Protein AF-A0A3S1GV80-F1 (afdb_monomer_lite)

Foldseek 3Di:
DQFDLDDDDCVQQHDKAWDAWDPDPPRWTKTWIDDVVFIKIKIFAPDDQQLVVLCQVLVVLLVVLVDDDWDWGAGPVRTQDDPRIIMTGDDDDDDDDPVCVVVVVVSVVSSCVSCVVCDVVSDDRPQAADPVRVVVPDQDGDVDGNVPPDPDDDPDPPPPPPVPDPPDD

pLDDT: mean 84.28, std 17.02, range [30.42, 98.31]

Structure (mmCIF, N/CA/C/O backbone):
data_AF-A0A3S1GV80-F1
#
_entry.id   AF-A0A3S1GV80-F1
#
loop_
_atom_site.group_PDB
_atom_site.id
_atom_site.type_symbol
_atom_site.label_atom_id
_atom_site.label_alt_id
_atom_site.label_comp_id
_atom_site.label_asym_id
_atom_site.label_entity_id
_atom_site.label_seq_id
_atom_site.pdbx_PDB_ins_code
_atom_site.Cartn_x
_atom_site.Cartn_y
_atom_site.Cartn_z
_atom_site.occupancy
_atom_site.B_iso_or_equiv
_atom_site.auth_seq_id
_atom_site.auth_comp_id
_atom_site.auth_asym_id
_atom_site.auth_atom_id
_atom_site.pdbx_PDB_model_num
ATOM 1 N N . MET A 1 1 ? 17.844 -3.965 4.490 1.00 39.12 1 MET A N 1
ATOM 2 C CA . MET A 1 1 ? 17.494 -4.340 5.878 1.00 39.12 1 MET A CA 1
ATOM 3 C C . MET A 1 1 ? 16.177 -5.098 5.872 1.00 39.12 1 MET A C 1
ATOM 5 O O . MET A 1 1 ? 15.305 -4.703 5.103 1.00 39.12 1 MET A O 1
ATOM 9 N N . PRO A 1 2 ? 16.016 -6.162 6.675 1.00 51.88 2 PRO A N 1
ATOM 10 C CA . PRO A 1 2 ? 14.695 -6.733 6.922 1.00 51.88 2 PRO A CA 1
ATOM 11 C C . PRO A 1 2 ? 13.801 -5.660 7.560 1.00 51.88 2 PRO A C 1
ATOM 13 O O . PRO A 1 2 ? 14.248 -4.917 8.433 1.00 51.88 2 PRO A O 1
ATOM 16 N N . LEU A 1 3 ? 12.566 -5.526 7.076 1.00 63.94 3 LEU A N 1
ATOM 17 C CA . LEU A 1 3 ? 11.604 -4.594 7.659 1.00 63.94 3 LEU A CA 1
ATOM 18 C C . LEU A 1 3 ? 11.189 -5.083 9.054 1.00 63.94 3 LEU A C 1
ATOM 20 O O . LEU A 1 3 ? 11.064 -6.290 9.264 1.00 63.94 3 LEU A O 1
ATOM 24 N N . ARG A 1 4 ? 10.997 -4.148 9.998 1.00 65.56 4 ARG A N 1
ATOM 25 C CA . ARG A 1 4 ? 10.673 -4.449 11.405 1.00 65.56 4 ARG A CA 1
ATOM 26 C C . ARG A 1 4 ? 9.468 -5.391 11.492 1.00 65.56 4 ARG A C 1
ATOM 28 O O . ARG A 1 4 ? 8.432 -5.106 10.893 1.00 65.56 4 ARG A O 1
ATOM 35 N N . ALA A 1 5 ? 9.624 -6.488 12.235 1.00 68.88 5 ALA A N 1
ATOM 36 C CA . ALA A 1 5 ? 8.539 -7.407 12.592 1.00 68.88 5 ALA A CA 1
ATOM 37 C C . ALA A 1 5 ? 7.791 -6.965 13.862 1.00 68.88 5 ALA A C 1
ATOM 39 O O . ALA A 1 5 ? 6.722 -7.496 14.167 1.00 68.88 5 ALA A O 1
ATOM 40 N N . ASP A 1 6 ? 8.354 -5.989 14.574 1.00 83.31 6 ASP A N 1
ATOM 41 C CA . ASP A 1 6 ? 7.834 -5.465 15.829 1.00 83.31 6 ASP A CA 1
ATOM 42 C C . ASP A 1 6 ? 6.450 -4.826 15.661 1.00 83.31 6 ASP A C 1
ATOM 44 O O . ASP A 1 6 ? 5.975 -4.553 14.552 1.00 83.31 6 ASP A O 1
ATOM 48 N N . ARG A 1 7 ? 5.802 -4.577 16.800 1.00 90.62 7 ARG A N 1
ATOM 49 C CA . ARG A 1 7 ? 4.508 -3.898 16.878 1.00 90.62 7 ARG A CA 1
ATOM 50 C C . ARG A 1 7 ? 4.561 -2.552 16.126 1.00 90.62 7 ARG A C 1
ATOM 52 O O . ARG A 1 7 ? 5.538 -1.819 16.286 1.00 90.62 7 ARG A O 1
ATOM 59 N N . PRO A 1 8 ? 3.537 -2.203 15.324 1.00 95.19 8 PRO A N 1
ATOM 60 C CA . PRO A 1 8 ? 3.572 -0.997 14.511 1.00 95.19 8 PRO A CA 1
ATOM 61 C C . PRO A 1 8 ? 3.469 0.271 15.362 1.00 95.19 8 PRO A C 1
ATOM 63 O O . PRO A 1 8 ? 2.665 0.345 16.292 1.00 95.19 8 PRO A O 1
ATOM 66 N N . GLU A 1 9 ? 4.256 1.282 15.000 1.00 94.31 9 GLU A N 1
ATOM 67 C CA . GLU A 1 9 ? 4.236 2.610 15.612 1.00 94.31 9 GLU A CA 1
ATOM 68 C C . GLU A 1 9 ? 3.432 3.559 14.714 1.00 94.31 9 GLU A C 1
ATOM 70 O O . GLU A 1 9 ? 3.915 4.008 13.678 1.00 94.31 9 GLU A O 1
ATOM 75 N N . LEU A 1 10 ? 2.176 3.819 15.088 1.00 96.06 10 LEU A N 1
ATOM 76 C CA . LEU A 1 10 ? 1.178 4.471 14.225 1.00 96.06 10 LEU A CA 1
ATOM 77 C C . LEU A 1 10 ? 0.784 5.878 14.689 1.00 96.06 10 LEU A C 1
ATOM 79 O O . LEU A 1 10 ? -0.224 6.411 14.230 1.00 96.06 10 LEU A O 1
ATOM 83 N N . SER A 1 11 ? 1.566 6.487 15.583 1.00 94.44 11 SER A N 1
ATOM 84 C CA . SER A 1 11 ? 1.242 7.764 16.236 1.00 94.44 11 SER A CA 1
ATOM 85 C C . SER A 1 11 ? 0.910 8.894 15.254 1.00 94.44 11 SER A C 1
ATOM 87 O O . SER A 1 11 ? 0.042 9.710 15.547 1.00 94.44 11 SER A O 1
ATOM 89 N N . GLY A 1 12 ? 1.520 8.915 14.064 1.00 94.81 12 GLY A N 1
ATOM 90 C CA . GLY A 1 12 ? 1.225 9.915 13.032 1.00 94.81 12 GLY A CA 1
ATOM 91 C C . GLY A 1 12 ? -0.131 9.759 12.331 1.00 94.81 12 GLY A C 1
ATOM 92 O O . GLY A 1 12 ? -0.601 10.723 11.730 1.00 94.81 12 GLY A O 1
ATOM 93 N N . PHE A 1 13 ? -0.767 8.584 12.401 1.00 96.44 13 PHE A N 1
ATOM 94 C CA . PHE A 1 13 ? -2.105 8.335 11.842 1.00 96.44 13 PHE A CA 1
ATOM 95 C C . PHE A 1 13 ? -3.229 8.536 12.867 1.00 96.44 13 PHE A C 1
ATOM 97 O O . PHE A 1 13 ? -4.386 8.680 12.481 1.00 96.44 13 PHE A O 1
ATOM 104 N N . GLY A 1 14 ? -2.904 8.535 14.161 1.00 93.94 14 GLY A N 1
ATOM 105 C CA . GLY A 1 14 ? -3.864 8.643 15.257 1.00 93.94 14 GLY A CA 1
ATOM 106 C C . GLY A 1 14 ? -3.823 7.444 16.211 1.00 93.94 14 GLY A C 1
ATOM 107 O O . GLY A 1 14 ? -2.905 6.620 16.149 1.00 93.94 14 GLY A O 1
ATOM 108 N N . PRO A 1 15 ? -4.798 7.340 17.130 1.00 95.25 15 PRO A N 1
ATOM 109 C CA . PRO A 1 15 ? -4.831 6.266 18.111 1.00 95.25 15 PRO A CA 1
ATOM 110 C C . PRO A 1 15 ? -5.295 4.959 17.463 1.00 95.25 15 PRO A C 1
ATOM 112 O O . PRO A 1 15 ? -6.475 4.781 17.159 1.00 95.25 15 PRO A O 1
ATOM 115 N N . PHE A 1 16 ? -4.356 4.032 17.290 1.00 97.56 16 PHE A N 1
ATOM 116 C CA . PHE A 1 16 ? -4.621 2.671 16.839 1.00 97.56 16 PHE A CA 1
ATOM 117 C C . PHE A 1 16 ? -4.110 1.670 17.866 1.00 97.56 16 PHE A C 1
ATOM 119 O O . PHE A 1 16 ? -2.994 1.799 18.368 1.00 97.56 16 PHE A O 1
ATOM 126 N N . THR A 1 17 ? -4.902 0.635 18.122 1.00 97.44 17 THR A N 1
ATOM 127 C CA . THR A 1 17 ? -4.518 -0.499 18.962 1.00 97.44 17 THR A CA 1
ATOM 128 C C . THR A 1 17 ? -4.061 -1.651 18.074 1.00 97.44 17 THR A C 1
ATOM 130 O O . THR A 1 17 ? -4.883 -2.236 17.365 1.00 97.44 17 THR A O 1
ATOM 133 N N . PRO A 1 18 ? -2.772 -2.032 18.091 1.00 96.81 18 PRO A N 1
ATOM 134 C CA . PRO A 1 18 ? -2.336 -3.235 17.394 1.00 96.81 18 PRO A CA 1
ATOM 135 C C . PRO A 1 18 ? -2.890 -4.477 18.074 1.00 96.81 18 PRO A C 1
ATOM 137 O O . PRO A 1 18 ? -2.716 -4.625 19.286 1.00 96.81 18 PRO A O 1
ATOM 140 N N . LEU A 1 19 ? -3.527 -5.344 17.285 1.00 97.12 19 LEU A N 1
ATOM 141 C CA . LEU A 1 19 ? -4.192 -6.554 17.760 1.00 97.12 19 LEU A CA 1
ATOM 142 C C . LEU A 1 19 ? -3.294 -7.779 17.587 1.00 97.12 19 LEU A C 1
ATOM 144 O O . LEU A 1 19 ? -2.953 -8.444 18.559 1.00 97.12 19 LEU A O 1
ATOM 148 N N . ARG A 1 20 ? -2.907 -8.087 16.343 1.00 95.88 20 ARG A N 1
ATOM 149 C CA . ARG A 1 20 ? -2.091 -9.267 16.015 1.00 95.88 20 ARG A CA 1
ATOM 150 C C . ARG A 1 20 ? -1.377 -9.126 14.670 1.00 95.88 20 ARG A C 1
ATOM 152 O O . ARG A 1 20 ? -1.905 -8.451 13.781 1.00 95.88 20 ARG A O 1
ATOM 159 N N . PRO A 1 21 ? -0.237 -9.805 14.468 1.00 94.75 21 PRO A N 1
ATOM 160 C CA . PRO A 1 21 ? 0.363 -9.926 13.147 1.00 94.75 21 PRO A CA 1
ATOM 161 C C . PRO A 1 21 ? -0.543 -10.724 12.192 1.00 94.75 21 PRO A C 1
ATOM 163 O O . PRO A 1 21 ? -1.286 -11.627 12.594 1.00 94.75 21 PRO A O 1
ATOM 166 N N . LEU A 1 22 ? -0.472 -10.385 10.908 1.00 91.56 22 LEU A N 1
ATOM 167 C CA . LEU A 1 22 ? -1.105 -11.092 9.800 1.00 91.56 22 LEU A CA 1
ATOM 168 C C . LEU A 1 22 ? -0.041 -11.801 8.960 1.00 91.56 22 LEU A C 1
ATOM 170 O O . LEU A 1 22 ? 1.057 -11.290 8.744 1.00 91.56 22 LEU A O 1
ATOM 174 N N . GLN A 1 23 ? -0.397 -12.982 8.463 1.00 85.19 23 GLN A N 1
ATOM 175 C CA . GLN A 1 23 ? 0.435 -13.746 7.537 1.00 85.19 23 GLN A CA 1
ATOM 176 C C . GLN A 1 23 ? 0.277 -13.224 6.099 1.00 85.19 23 GLN A C 1
ATOM 178 O O . GLN A 1 23 ? -0.669 -12.502 5.787 1.00 85.19 23 GLN A O 1
ATOM 183 N N . GLY A 1 24 ? 1.198 -13.601 5.207 1.00 76.00 24 GLY A N 1
ATOM 184 C CA . GLY A 1 24 ? 1.121 -13.278 3.772 1.00 76.00 24 GLY A CA 1
ATOM 185 C C . GLY A 1 24 ? 1.863 -12.007 3.341 1.00 76.00 24 GLY A C 1
ATOM 186 O O . GLY A 1 24 ? 1.920 -11.694 2.152 1.00 76.00 24 GLY A O 1
ATOM 187 N N . GLY A 1 25 ? 2.496 -11.290 4.270 1.00 76.75 25 GLY A N 1
ATOM 188 C CA . GLY A 1 25 ? 3.442 -10.232 3.934 1.00 76.75 25 GLY A CA 1
ATOM 189 C C . GLY A 1 25 ? 4.784 -10.809 3.480 1.00 76.75 25 GLY A C 1
ATOM 190 O O . GLY A 1 25 ? 5.559 -11.272 4.303 1.00 76.75 25 GLY A O 1
ATOM 191 N N . HIS A 1 26 ? 5.085 -10.795 2.174 1.00 78.62 26 HIS A N 1
ATOM 192 C CA . HIS A 1 26 ? 6.352 -11.361 1.681 1.00 78.62 26 HIS A CA 1
ATOM 193 C C . HIS A 1 26 ? 7.571 -10.571 2.177 1.00 78.62 26 HIS A C 1
ATOM 195 O O . HIS A 1 26 ? 8.493 -11.131 2.757 1.00 78.62 26 HIS A O 1
ATOM 201 N N . ARG A 1 27 ? 7.637 -9.273 1.857 1.00 83.31 27 ARG A N 1
ATOM 202 C CA . ARG A 1 27 ? 8.756 -8.396 2.256 1.00 83.31 27 ARG A CA 1
ATOM 203 C C . ARG A 1 27 ? 8.413 -7.516 3.455 1.00 83.31 27 ARG A C 1
ATOM 205 O O . ARG A 1 27 ? 9.303 -6.873 3.991 1.00 83.31 27 ARG A O 1
ATOM 212 N N . ASN A 1 28 ? 7.144 -7.496 3.850 1.00 90.12 28 ASN A N 1
ATOM 213 C CA . ASN A 1 28 ? 6.594 -6.555 4.812 1.00 90.12 28 ASN A CA 1
ATOM 214 C C . ASN A 1 28 ? 6.023 -7.329 5.997 1.00 90.12 28 ASN A C 1
ATOM 216 O O . ASN A 1 28 ? 5.324 -8.319 5.796 1.00 90.12 28 ASN A O 1
ATOM 220 N N . ALA A 1 29 ? 6.243 -6.827 7.204 1.00 93.38 29 ALA A N 1
ATOM 221 C CA . ALA A 1 29 ? 5.423 -7.190 8.345 1.00 93.38 29 ALA A CA 1
ATOM 222 C C . ALA A 1 29 ? 4.038 -6.562 8.173 1.00 93.38 29 ALA A C 1
ATOM 224 O O . ALA A 1 29 ? 3.908 -5.424 7.712 1.00 93.38 29 ALA A O 1
ATOM 225 N N . VAL A 1 30 ? 3.004 -7.317 8.521 1.00 94.88 30 VAL A N 1
ATOM 226 C CA . VAL A 1 30 ? 1.613 -6.893 8.383 1.00 94.88 30 VAL A CA 1
ATOM 227 C C . VAL A 1 30 ? 0.925 -7.118 9.714 1.00 94.88 30 VAL A C 1
ATOM 229 O O . VAL A 1 30 ? 1.088 -8.173 10.319 1.00 94.88 30 VAL A O 1
ATOM 232 N N . TRP A 1 31 ? 0.164 -6.135 10.172 1.00 96.75 31 TRP A N 1
ATOM 233 C CA . TRP A 1 31 ? -0.540 -6.174 11.444 1.00 96.75 31 TRP A CA 1
ATOM 234 C C . TRP A 1 31 ? -1.997 -5.792 11.254 1.00 96.75 31 TRP A C 1
ATOM 236 O O . TRP A 1 31 ? -2.305 -4.825 10.560 1.00 96.75 31 TRP A O 1
ATOM 246 N N . LEU A 1 32 ? -2.879 -6.537 11.912 1.00 97.12 32 LEU A N 1
ATOM 247 C CA . LEU A 1 32 ? -4.250 -6.116 12.141 1.00 97.12 32 LEU A CA 1
ATOM 248 C C . LEU A 1 32 ? -4.253 -5.158 13.331 1.00 97.12 32 LEU A C 1
ATOM 250 O O . LEU A 1 32 ? -3.732 -5.480 14.404 1.00 97.12 32 LEU A O 1
ATOM 254 N N . VAL A 1 33 ? -4.832 -3.985 13.129 1.00 98.12 33 VAL A N 1
ATOM 255 C CA . VAL A 1 33 ? -4.938 -2.912 14.119 1.00 98.12 33 VAL A CA 1
ATOM 256 C C . VAL A 1 33 ? -6.391 -2.427 14.162 1.00 98.12 33 VAL A C 1
ATOM 258 O O . VAL A 1 33 ? -7.140 -2.634 13.207 1.00 98.12 33 VAL A O 1
ATOM 261 N N . ALA A 1 34 ? -6.800 -1.803 15.260 1.00 98.12 34 ALA A N 1
ATOM 262 C CA . ALA A 1 34 ? -8.148 -1.270 15.428 1.00 98.12 34 ALA A CA 1
ATOM 263 C C . ALA A 1 34 ? -8.140 0.209 15.811 1.00 98.12 34 ALA A C 1
ATOM 265 O O . ALA A 1 34 ? -7.241 0.664 16.519 1.00 98.12 34 ALA A O 1
ATOM 266 N N . GLN A 1 35 ? -9.181 0.919 15.390 1.00 97.12 35 GLN A N 1
ATOM 267 C CA . GLN A 1 35 ? -9.564 2.229 15.907 1.00 97.12 35 GLN A CA 1
ATOM 268 C C . GLN A 1 35 ? -11.031 2.140 16.333 1.00 97.12 35 GLN A C 1
ATOM 270 O O . GLN A 1 35 ? -11.931 2.121 15.491 1.00 97.12 35 GLN A O 1
ATOM 275 N N . GLY A 1 36 ? -11.263 2.003 17.641 1.00 95.31 36 GLY A N 1
ATOM 276 C CA . GLY A 1 36 ? -12.559 1.547 18.151 1.00 95.31 36 GLY A CA 1
ATOM 277 C C . GLY A 1 36 ? -12.904 0.167 17.580 1.00 95.31 36 GLY A C 1
ATOM 278 O O . GLY A 1 36 ? -12.063 -0.728 17.587 1.00 95.31 36 GLY A O 1
ATOM 279 N N . GLU A 1 37 ? -14.104 0.032 17.019 1.00 95.50 37 GLU A N 1
ATOM 280 C CA . GLU A 1 37 ? -14.597 -1.208 16.395 1.00 95.50 37 GLU A CA 1
ATOM 281 C C . GLU A 1 37 ? -14.144 -1.392 14.933 1.00 95.50 37 GLU A C 1
ATOM 283 O O . GLU A 1 37 ? -14.399 -2.426 14.313 1.00 95.50 37 GLU A O 1
ATOM 288 N N . VAL A 1 38 ? -13.481 -0.392 14.339 1.00 96.94 38 VAL A N 1
ATOM 289 C CA . VAL A 1 38 ? -13.083 -0.436 12.925 1.00 96.94 38 VAL A CA 1
ATOM 290 C C . VAL A 1 38 ? -11.710 -1.080 12.783 1.00 96.94 38 VAL A C 1
ATOM 292 O O . VAL A 1 38 ? -10.737 -0.651 13.408 1.00 96.94 38 VAL A O 1
ATOM 295 N N . LEU A 1 39 ? -11.618 -2.084 11.908 1.00 98.12 39 LEU A N 1
ATOM 296 C CA . LEU A 1 39 ? -10.378 -2.798 11.615 1.00 98.12 39 LEU A CA 1
ATOM 297 C C . LEU A 1 39 ? -9.589 -2.159 10.470 1.00 98.12 39 LEU A C 1
ATOM 299 O O . LEU A 1 39 ? -10.125 -1.773 9.430 1.00 98.12 39 LEU A O 1
ATOM 303 N N . TRP A 1 40 ? -8.276 -2.130 10.655 1.00 98.31 40 TRP A N 1
ATOM 304 C CA . TRP A 1 40 ? -7.296 -1.573 9.733 1.00 98.31 40 TRP A CA 1
ATOM 305 C C . TRP A 1 40 ? -6.083 -2.497 9.623 1.00 98.31 40 TRP A C 1
ATOM 307 O O . TRP A 1 40 ? -5.862 -3.388 10.446 1.00 98.31 40 TRP A O 1
ATOM 317 N N . VAL A 1 41 ? -5.277 -2.280 8.590 1.00 97.31 41 VAL A N 1
ATOM 318 C CA . VAL A 1 41 ? -4.056 -3.033 8.323 1.00 97.31 41 VAL A CA 1
ATOM 319 C C . VAL A 1 41 ? -2.872 -2.082 8.294 1.00 97.31 41 VAL A C 1
ATOM 321 O O . VAL A 1 41 ? -2.803 -1.184 7.456 1.00 97.31 41 VAL A O 1
ATOM 324 N N . ALA A 1 42 ? -1.915 -2.316 9.187 1.00 97.06 42 ALA A N 1
ATOM 325 C CA . ALA A 1 42 ? -0.620 -1.655 9.170 1.00 97.06 42 ALA A CA 1
ATOM 326 C C . ALA A 1 42 ? 0.397 -2.534 8.435 1.00 97.06 42 ALA A C 1
ATOM 328 O O . ALA A 1 42 ? 0.554 -3.713 8.758 1.00 97.06 42 ALA A O 1
ATOM 329 N N . LYS A 1 43 ? 1.100 -1.978 7.445 1.00 95.44 43 LYS A N 1
ATOM 330 C CA . LYS A 1 43 ? 2.129 -2.689 6.665 1.00 95.44 43 LYS A CA 1
ATOM 331 C C . LYS A 1 43 ? 3.444 -1.950 6.746 1.00 95.44 43 LYS A C 1
ATOM 333 O O . LYS A 1 43 ? 3.495 -0.770 6.386 1.00 95.44 43 LYS A O 1
ATOM 338 N N . SER A 1 44 ? 4.499 -2.645 7.159 1.00 95.06 44 SER A N 1
ATOM 339 C CA . SER A 1 44 ? 5.830 -2.058 7.129 1.00 95.06 44 SER A CA 1
ATOM 340 C C . SER A 1 44 ? 6.272 -1.852 5.683 1.00 95.06 44 SER A C 1
ATOM 342 O O . SER A 1 44 ? 5.849 -2.561 4.764 1.00 95.06 44 SER A O 1
ATOM 344 N N . SER A 1 45 ? 7.069 -0.819 5.453 1.00 92.56 45 SER A N 1
ATOM 345 C CA . SER A 1 4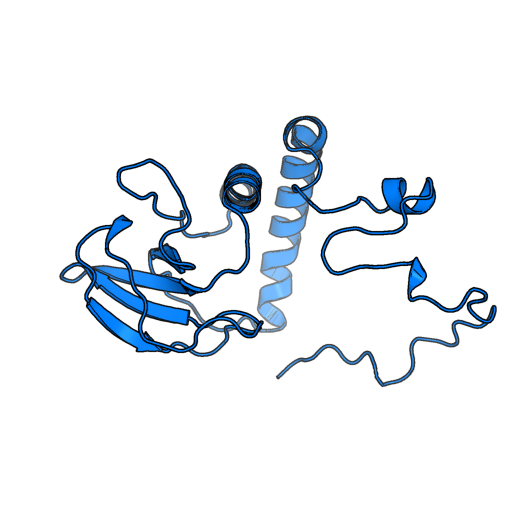5 ? 7.437 -0.384 4.115 1.00 92.56 45 SER A CA 1
ATOM 346 C C . SER A 1 45 ? 8.817 0.256 4.121 1.00 92.56 45 SER A C 1
ATOM 348 O O . SER A 1 45 ? 9.108 1.130 4.929 1.00 92.56 45 SER A O 1
ATOM 350 N N . ALA A 1 46 ? 9.647 -0.150 3.161 1.00 90.75 46 ALA A N 1
ATOM 351 C CA . ALA A 1 46 ? 10.911 0.513 2.836 1.00 90.75 46 ALA A CA 1
ATOM 352 C C . ALA A 1 46 ? 10.739 1.561 1.719 1.00 90.75 46 ALA A C 1
ATOM 354 O O . ALA A 1 46 ? 11.717 2.101 1.210 1.00 90.75 46 ALA A O 1
ATOM 355 N N . ARG A 1 47 ? 9.504 1.791 1.251 1.00 90.44 47 ARG A N 1
ATOM 356 C CA . ARG A 1 47 ? 9.235 2.761 0.186 1.00 90.44 47 ARG A CA 1
ATOM 357 C C . ARG A 1 47 ? 9.379 4.175 0.730 1.00 90.44 47 ARG A C 1
ATOM 359 O O . ARG A 1 47 ? 8.963 4.447 1.848 1.00 90.44 47 ARG A O 1
ATOM 366 N N . THR A 1 48 ? 9.894 5.068 -0.105 1.00 92.38 48 THR A N 1
ATOM 367 C CA . THR A 1 48 ? 9.870 6.507 0.155 1.00 92.38 48 THR A CA 1
ATOM 368 C C . THR A 1 48 ? 8.453 7.059 0.017 1.00 92.38 48 THR A C 1
ATOM 370 O O . THR A 1 48 ? 7.627 6.483 -0.697 1.00 92.38 48 THR A O 1
ATOM 373 N N . GLU A 1 49 ? 8.193 8.209 0.637 1.00 94.69 49 GLU A N 1
ATOM 374 C CA . GLU A 1 49 ? 6.920 8.923 0.492 1.00 94.69 49 GLU A CA 1
ATOM 375 C C . GLU A 1 49 ? 6.603 9.204 -0.984 1.00 94.69 49 GLU A C 1
ATOM 377 O O . GLU A 1 49 ? 5.538 8.836 -1.464 1.00 94.69 49 GLU A O 1
ATOM 382 N N . ALA A 1 50 ? 7.575 9.701 -1.759 1.00 92.75 50 ALA A N 1
ATOM 383 C CA . ALA A 1 50 ? 7.398 9.957 -3.191 1.00 92.75 50 ALA A CA 1
ATOM 384 C C . ALA A 1 50 ? 6.963 8.705 -3.979 1.00 92.75 50 ALA A C 1
ATOM 386 O O . ALA A 1 50 ? 6.147 8.788 -4.897 1.00 92.75 50 ALA A O 1
ATOM 387 N N . ALA A 1 51 ? 7.472 7.524 -3.612 1.00 92.25 51 ALA A N 1
ATOM 388 C CA . ALA A 1 51 ? 7.059 6.267 -4.226 1.00 92.25 51 ALA A CA 1
ATOM 389 C C . ALA A 1 51 ? 5.634 5.843 -3.828 1.00 92.25 51 ALA A C 1
ATOM 391 O O . ALA A 1 51 ? 4.966 5.178 -4.621 1.00 92.25 51 ALA A O 1
ATOM 392 N N . LEU A 1 52 ? 5.177 6.187 -2.621 1.00 94.12 52 LEU A N 1
ATOM 393 C CA . LEU A 1 52 ? 3.804 5.941 -2.173 1.00 94.12 52 LEU A CA 1
ATOM 394 C C . LEU A 1 52 ? 2.825 6.921 -2.822 1.00 94.12 52 LEU A C 1
ATOM 396 O O . LEU A 1 52 ? 1.786 6.486 -3.309 1.00 94.12 52 LEU A O 1
ATOM 400 N N . THR A 1 53 ? 3.179 8.202 -2.926 1.00 93.06 53 THR A N 1
ATOM 401 C CA . THR A 1 53 ? 2.395 9.206 -3.657 1.00 93.06 53 THR A CA 1
ATOM 402 C C . THR A 1 53 ? 2.237 8.818 -5.125 1.00 93.06 53 THR A C 1
ATOM 404 O O . THR A 1 53 ? 1.122 8.815 -5.646 1.00 93.06 53 THR A O 1
ATOM 407 N N . TRP A 1 54 ? 3.323 8.382 -5.775 1.00 91.56 54 TRP A N 1
ATOM 408 C CA . TRP A 1 54 ? 3.290 7.862 -7.148 1.00 91.56 54 TRP A CA 1
ATOM 409 C C . TRP A 1 54 ? 2.343 6.660 -7.318 1.00 91.56 54 TRP A C 1
ATOM 411 O O . TRP A 1 54 ? 1.772 6.464 -8.388 1.00 91.56 54 TRP A O 1
ATOM 421 N N . LEU A 1 55 ? 2.140 5.850 -6.274 1.00 91.38 55 LEU A N 1
ATOM 422 C CA . LEU A 1 55 ? 1.266 4.675 -6.329 1.00 91.38 55 LEU A CA 1
ATOM 423 C C . LEU A 1 55 ? -0.231 5.040 -6.332 1.00 91.38 55 LEU A C 1
ATOM 425 O O . LEU A 1 55 ? -1.049 4.255 -6.817 1.00 91.38 55 LEU A O 1
ATOM 429 N N . GLN A 1 56 ? -0.612 6.215 -5.817 1.00 90.62 56 GLN A N 1
ATOM 430 C CA . GLN A 1 56 ? -2.022 6.579 -5.631 1.00 90.62 56 GLN A CA 1
ATOM 431 C C . GLN A 1 56 ? -2.832 6.624 -6.939 1.00 90.62 56 GLN A C 1
ATOM 433 O O . GLN A 1 56 ? -3.915 6.027 -6.978 1.00 90.62 56 GLN A O 1
ATOM 438 N N . PRO A 1 57 ? -2.344 7.234 -8.040 1.00 88.25 57 PRO A N 1
ATOM 439 C CA . PRO A 1 57 ? -3.038 7.177 -9.325 1.00 88.25 57 PRO A CA 1
ATOM 440 C C . PRO A 1 57 ? -3.242 5.744 -9.827 1.00 88.25 57 PRO A C 1
ATOM 442 O O . PRO A 1 57 ? -4.316 5.424 -10.330 1.00 88.25 57 PRO A O 1
ATOM 445 N N . LEU A 1 58 ? -2.271 4.845 -9.625 1.00 88.56 58 LEU A N 1
ATOM 446 C CA . LEU A 1 58 ? -2.408 3.443 -10.030 1.00 88.56 58 LEU A CA 1
ATOM 447 C C . LEU A 1 58 ? -3.541 2.742 -9.266 1.00 88.56 58 LEU A C 1
ATOM 449 O O . LEU A 1 58 ? -4.365 2.061 -9.877 1.00 88.56 58 LEU A O 1
ATOM 453 N N . HIS A 1 59 ? -3.635 2.953 -7.949 1.00 91.62 59 HIS A N 1
ATOM 454 C CA . HIS A 1 59 ? -4.756 2.444 -7.152 1.00 91.62 59 HIS A CA 1
ATOM 455 C C . HIS A 1 59 ? -6.097 3.021 -7.619 1.00 91.62 59 HIS A C 1
ATOM 457 O O . HIS A 1 59 ? -7.087 2.293 -7.693 1.00 91.62 59 HIS A O 1
ATOM 463 N N . ARG A 1 60 ? -6.137 4.305 -7.990 1.00 89.31 60 ARG A N 1
ATOM 464 C CA . ARG A 1 60 ? -7.332 4.934 -8.565 1.00 89.31 60 ARG A CA 1
ATOM 465 C C . ARG A 1 60 ? -7.747 4.265 -9.881 1.00 89.31 60 ARG A C 1
ATOM 467 O O . ARG A 1 60 ? -8.924 3.949 -10.033 1.00 89.31 60 ARG A O 1
ATOM 474 N N . HIS A 1 61 ? -6.816 3.984 -10.795 1.00 89.31 61 HIS A N 1
ATOM 475 C CA . HIS A 1 61 ? -7.129 3.278 -12.049 1.00 89.31 61 HIS A CA 1
ATOM 476 C C . HIS A 1 61 ? -7.620 1.852 -11.818 1.00 89.31 61 HIS A C 1
ATOM 478 O O . HIS A 1 61 ? -8.539 1.401 -12.498 1.00 89.31 61 HIS A O 1
ATOM 484 N N . ALA A 1 62 ? -7.051 1.152 -10.840 1.00 91.50 62 ALA A N 1
ATOM 485 C CA . ALA A 1 62 ? -7.527 -0.167 -10.458 1.00 91.50 62 ALA A CA 1
ATOM 486 C C . ALA A 1 62 ? -8.966 -0.113 -9.915 1.00 91.50 62 ALA A C 1
ATOM 488 O O . ALA A 1 62 ? -9.815 -0.886 -10.359 1.00 91.50 62 ALA A O 1
ATOM 489 N N . ARG A 1 63 ? -9.291 0.846 -9.037 1.00 92.06 63 ARG A N 1
ATOM 490 C CA . ARG A 1 63 ? -10.678 1.043 -8.575 1.00 92.06 63 ARG A CA 1
ATOM 491 C C . ARG A 1 63 ? -11.628 1.370 -9.727 1.00 92.06 63 ARG A C 1
ATOM 493 O O . ARG A 1 63 ? -12.697 0.779 -9.814 1.00 92.06 63 ARG A O 1
ATOM 500 N N . ALA A 1 64 ? -11.211 2.225 -10.661 1.00 90.00 64 ALA A N 1
ATOM 501 C CA . ALA A 1 64 ? -11.987 2.542 -11.864 1.00 90.00 64 ALA A CA 1
ATOM 502 C C . ALA A 1 64 ? -12.184 1.336 -12.808 1.00 90.00 64 ALA A C 1
ATOM 504 O O . ALA A 1 64 ? -13.126 1.314 -13.596 1.00 90.00 64 ALA A O 1
ATOM 505 N N . ALA A 1 65 ? -11.318 0.322 -12.730 1.00 91.56 65 ALA A N 1
ATOM 506 C CA . ALA A 1 65 ? -11.473 -0.961 -13.418 1.00 91.56 65 ALA A CA 1
ATOM 507 C C . ALA A 1 65 ? -12.296 -1.993 -12.611 1.00 91.56 65 ALA A C 1
ATOM 509 O O . ALA A 1 65 ? -12.392 -3.156 -13.004 1.00 91.56 65 ALA A O 1
ATOM 510 N N . GLY A 1 66 ? -12.880 -1.586 -11.479 1.00 92.25 66 GLY A N 1
ATOM 511 C CA . GLY A 1 66 ? -13.748 -2.418 -10.647 1.00 92.25 66 GLY A CA 1
ATOM 512 C C . GLY A 1 66 ? -13.024 -3.254 -9.590 1.00 92.25 66 GLY A C 1
ATOM 513 O O . GLY A 1 66 ? -13.626 -4.181 -9.049 1.00 92.25 66 GLY A O 1
ATOM 514 N N . PHE A 1 67 ? -11.751 -2.971 -9.288 1.00 93.12 67 PHE A N 1
ATOM 515 C CA . PHE A 1 67 ? -11.070 -3.601 -8.155 1.00 93.12 67 PHE A CA 1
ATOM 516 C C . PHE A 1 67 ? -11.459 -2.945 -6.829 1.00 93.12 67 PHE A C 1
ATOM 518 O O . PHE A 1 67 ? -11.463 -1.722 -6.697 1.00 93.12 67 PHE A O 1
ATOM 525 N N . ILE A 1 68 ? -11.684 -3.771 -5.808 1.00 92.62 68 ILE A N 1
ATOM 526 C CA . ILE A 1 68 ? -11.772 -3.312 -4.422 1.00 92.62 68 ILE A CA 1
ATOM 527 C C . ILE A 1 68 ? -10.342 -3.206 -3.894 1.00 92.62 68 ILE A C 1
ATOM 529 O O . ILE A 1 68 ? -9.688 -4.215 -3.640 1.00 92.62 68 ILE A O 1
ATOM 533 N N . LEU A 1 69 ? -9.845 -1.977 -3.763 1.00 91.94 69 LEU A N 1
ATOM 534 C CA . LEU A 1 69 ? -8.548 -1.684 -3.157 1.00 91.94 69 LEU A CA 1
ATOM 535 C C . LEU A 1 69 ? -8.726 -0.696 -2.008 1.00 91.94 69 LEU A C 1
ATOM 537 O O . LEU A 1 69 ? -9.343 0.355 -2.226 1.00 91.94 69 LEU A O 1
ATOM 541 N N . PRO A 1 70 ? -8.140 -0.956 -0.830 1.00 92.75 70 PRO A N 1
ATOM 542 C CA . PRO A 1 70 ? -8.196 -0.005 0.267 1.00 92.75 70 PRO A CA 1
ATOM 543 C C . PRO A 1 70 ? -7.441 1.278 -0.101 1.00 92.75 70 PRO A C 1
ATOM 545 O O . PRO A 1 70 ? -6.524 1.277 -0.931 1.00 92.75 70 PRO A O 1
ATOM 548 N N . GLN A 1 71 ? -7.872 2.407 0.456 1.00 93.00 71 GLN A N 1
ATOM 549 C CA . GLN A 1 71 ? -7.182 3.687 0.311 1.00 93.00 71 GLN A CA 1
ATOM 550 C C . GLN A 1 71 ? -6.214 3.863 1.471 1.00 93.00 71 GLN A C 1
ATOM 552 O O . GLN A 1 71 ? -6.614 3.734 2.624 1.00 93.00 71 GLN A O 1
ATOM 557 N N . MET A 1 72 ? -4.940 4.123 1.160 1.00 95.44 72 MET A N 1
ATOM 558 C CA . MET A 1 72 ? -3.945 4.366 2.202 1.00 95.44 72 MET A CA 1
ATOM 559 C C . MET A 1 72 ? -4.322 5.640 2.956 1.00 95.44 72 MET A C 1
ATOM 561 O O . MET A 1 72 ? -4.603 6.666 2.330 1.00 95.44 72 MET A O 1
ATOM 565 N N . ALA A 1 73 ? -4.321 5.557 4.281 1.00 96.75 73 ALA A N 1
ATOM 566 C CA . ALA A 1 73 ? -4.495 6.700 5.153 1.00 96.75 73 ALA A CA 1
ATOM 567 C C . ALA A 1 73 ? -3.355 7.704 4.953 1.00 96.75 73 ALA A C 1
ATOM 569 O O . ALA A 1 73 ? -2.279 7.381 4.432 1.00 96.75 73 ALA A O 1
ATOM 570 N N . GLN A 1 74 ? -3.613 8.929 5.384 1.00 97.62 74 GLN A N 1
ATOM 571 C CA . GLN A 1 74 ? -2.607 9.968 5.505 1.00 97.62 74 GLN A CA 1
ATOM 572 C C . GLN A 1 74 ? -2.452 10.333 6.976 1.00 97.62 74 GLN A C 1
ATOM 574 O O . GLN A 1 74 ? -3.412 10.271 7.744 1.00 97.62 74 GLN A O 1
ATOM 579 N N . THR A 1 75 ? -1.239 10.699 7.365 1.00 96.94 75 THR A N 1
ATOM 580 C CA . THR A 1 75 ? -0.975 11.352 8.643 1.00 96.94 75 THR A CA 1
ATOM 581 C C . THR A 1 75 ? -1.626 12.736 8.673 1.00 96.94 75 THR A C 1
ATOM 583 O O . THR A 1 75 ? -2.040 13.268 7.640 1.00 96.94 75 THR A O 1
ATOM 586 N N . ALA A 1 76 ? -1.634 13.382 9.840 1.00 93.94 76 ALA A N 1
ATOM 587 C CA . ALA A 1 76 ? -2.066 14.780 9.960 1.00 93.94 76 ALA A CA 1
ATOM 588 C C . ALA A 1 76 ? -1.270 15.748 9.055 1.00 93.94 76 ALA A C 1
ATOM 590 O O . ALA A 1 76 ? -1.779 16.793 8.663 1.00 93.94 76 ALA A O 1
ATOM 591 N N . THR A 1 77 ? -0.035 15.389 8.691 1.00 94.06 77 THR A N 1
ATOM 592 C CA . THR A 1 77 ? 0.828 16.151 7.774 1.00 94.06 77 THR A CA 1
ATOM 593 C C . THR A 1 77 ? 0.654 15.759 6.301 1.00 94.06 77 THR A C 1
ATOM 595 O O . THR A 1 77 ? 1.388 16.249 5.447 1.00 94.06 77 THR A O 1
ATOM 598 N N . GLY A 1 78 ? -0.298 14.876 5.980 1.00 96.19 78 GLY A N 1
ATOM 599 C CA . GLY A 1 78 ? -0.600 14.450 4.611 1.00 96.19 78 GLY A CA 1
ATOM 600 C C . GLY A 1 78 ? 0.288 13.327 4.063 1.00 96.19 78 GLY A C 1
ATOM 601 O O . GLY A 1 78 ? 0.167 12.988 2.886 1.00 96.19 78 GLY A O 1
ATOM 602 N N . GLN A 1 79 ? 1.162 12.734 4.881 1.00 96.94 79 GLN A N 1
ATOM 603 C CA . GLN A 1 79 ? 2.088 11.678 4.453 1.00 96.94 79 GLN A CA 1
ATOM 604 C C . GLN A 1 79 ? 1.438 10.293 4.521 1.00 96.94 79 GLN A C 1
ATOM 606 O O . GLN A 1 79 ? 0.637 10.016 5.408 1.00 96.94 79 GLN A O 1
ATOM 611 N N . HIS A 1 80 ? 1.803 9.392 3.615 1.00 97.19 80 HIS A N 1
ATOM 612 C CA . HIS A 1 80 ? 1.346 8.000 3.617 1.00 97.19 80 HIS A CA 1
ATOM 613 C C . HIS A 1 80 ? 2.233 7.063 4.442 1.00 97.19 80 HIS A C 1
ATOM 615 O O . HIS A 1 80 ? 1.818 5.941 4.745 1.00 97.19 80 HIS A O 1
ATOM 621 N N . LEU A 1 81 ? 3.450 7.492 4.781 1.00 96.31 81 LEU A N 1
ATOM 622 C CA . LEU A 1 81 ? 4.387 6.752 5.617 1.00 96.31 81 LEU A CA 1
ATOM 623 C C . LEU A 1 81 ? 4.560 7.424 6.983 1.00 96.31 81 LEU A C 1
ATOM 625 O O . LEU A 1 81 ? 4.894 8.601 7.067 1.00 96.31 81 LEU A O 1
ATOM 629 N N . CYS A 1 82 ? 4.439 6.647 8.056 1.00 95.25 82 CYS A N 1
ATOM 630 C CA . CYS A 1 82 ? 4.791 7.073 9.408 1.00 95.25 82 CYS A CA 1
ATOM 631 C C . CYS A 1 82 ? 5.652 5.996 10.063 1.00 95.25 82 CYS A C 1
ATOM 633 O O . CYS A 1 82 ? 5.247 4.837 10.105 1.00 95.25 82 CYS A O 1
ATOM 635 N N . ASN A 1 83 ? 6.852 6.351 10.529 1.00 93.75 83 ASN A N 1
ATOM 636 C CA . ASN A 1 83 ? 7.750 5.442 11.258 1.00 93.75 83 ASN A CA 1
ATOM 637 C C . ASN A 1 83 ? 7.993 4.090 10.550 1.00 93.75 83 ASN A C 1
ATOM 639 O O . ASN A 1 83 ? 8.140 3.045 11.182 1.00 93.75 83 ASN A O 1
ATOM 643 N N . GLY A 1 84 ? 8.019 4.100 9.211 1.00 94.75 84 GLY A N 1
ATOM 644 C CA . GLY A 1 84 ? 8.193 2.896 8.391 1.00 94.75 84 GLY A CA 1
ATOM 645 C C . GLY A 1 84 ? 6.919 2.074 8.162 1.00 94.75 84 GLY A C 1
ATOM 646 O O . GLY A 1 84 ? 7.012 0.965 7.635 1.00 94.75 84 GLY A O 1
ATOM 647 N N . TRP A 1 85 ? 5.744 2.598 8.512 1.00 96.31 85 TRP A N 1
ATOM 648 C CA . TRP A 1 85 ? 4.445 1.947 8.360 1.00 96.31 85 TRP A CA 1
ATOM 649 C C . TRP A 1 85 ? 3.508 2.731 7.447 1.00 96.31 85 TRP A C 1
ATOM 651 O O . TRP A 1 85 ? 3.447 3.957 7.470 1.00 96.31 85 TRP A O 1
ATOM 661 N N . THR A 1 86 ? 2.754 1.980 6.654 1.00 97.00 86 THR A N 1
ATOM 662 C CA . THR A 1 86 ? 1.570 2.447 5.925 1.00 97.00 86 THR A CA 1
ATOM 663 C C . THR A 1 86 ? 0.331 1.885 6.606 1.00 97.00 86 THR A C 1
ATOM 665 O O . THR A 1 86 ? 0.412 0.829 7.241 1.00 97.00 86 THR A O 1
ATOM 668 N N . LEU A 1 87 ? -0.803 2.564 6.462 1.00 97.75 87 LEU A N 1
ATOM 669 C CA . LEU A 1 87 ? -2.057 2.178 7.094 1.00 97.75 87 LEU A CA 1
ATOM 670 C C . LEU A 1 87 ? -3.191 2.205 6.068 1.00 97.75 87 LEU A C 1
ATOM 672 O O . LEU A 1 87 ? -3.306 3.154 5.297 1.00 97.75 87 LEU A O 1
ATOM 676 N N . GLU A 1 88 ? -4.017 1.166 6.035 1.00 97.06 88 GLU A N 1
ATOM 677 C CA . GLU A 1 88 ? -5.127 1.044 5.085 1.00 97.06 88 GLU A CA 1
ATOM 678 C C . GLU A 1 88 ? -6.322 0.322 5.736 1.00 97.06 88 GLU A C 1
ATOM 680 O O . GLU A 1 88 ? -6.104 -0.506 6.624 1.00 97.06 88 GLU A O 1
ATOM 685 N N . PRO A 1 89 ? -7.582 0.619 5.362 1.00 97.12 89 PRO A N 1
ATOM 686 C CA . PRO A 1 89 ? -8.736 -0.092 5.906 1.00 97.12 89 PRO A CA 1
ATOM 687 C C . PRO A 1 89 ? -8.633 -1.600 5.680 1.00 97.12 89 PRO A C 1
ATOM 689 O O . PRO A 1 89 ? -8.180 -2.048 4.622 1.00 97.12 89 PRO A O 1
ATOM 692 N N . PHE A 1 90 ? -9.073 -2.392 6.658 1.00 96.12 90 PHE A N 1
ATOM 693 C CA . PHE A 1 90 ? -9.120 -3.838 6.492 1.00 96.12 90 PHE A CA 1
ATOM 694 C C . PHE A 1 90 ? -10.183 -4.210 5.457 1.00 96.12 90 PHE A C 1
ATOM 696 O O . PHE A 1 90 ? -11.350 -3.842 5.577 1.00 96.12 90 PHE A O 1
ATOM 703 N N . VAL A 1 91 ? -9.777 -4.975 4.446 1.00 94.19 91 VAL A N 1
ATOM 704 C CA . VAL A 1 91 ? -10.681 -5.542 3.445 1.00 94.19 91 VAL A CA 1
ATOM 705 C C . VAL A 1 91 ? -10.782 -7.035 3.709 1.00 94.19 91 VAL A C 1
ATOM 707 O O . VAL A 1 91 ? -9.797 -7.764 3.581 1.00 94.19 91 VAL A O 1
ATOM 710 N N . ALA A 1 92 ? -11.977 -7.487 4.081 1.00 91.81 92 ALA A N 1
ATOM 711 C CA . ALA A 1 92 ? -12.246 -8.905 4.250 1.00 91.81 92 ALA A CA 1
ATOM 712 C C . ALA A 1 92 ? -12.124 -9.633 2.904 1.00 91.81 92 ALA A C 1
ATOM 714 O O . ALA A 1 92 ? -12.583 -9.152 1.867 1.00 91.81 92 ALA A O 1
ATOM 715 N N . GLY A 1 93 ? -11.512 -10.812 2.922 1.00 90.81 93 GLY A N 1
ATOM 716 C CA . GLY A 1 93 ? -11.314 -11.607 1.722 1.00 90.81 93 GLY A CA 1
ATOM 717 C C . GLY A 1 93 ? -10.647 -12.942 2.017 1.00 90.81 93 GLY A C 1
ATOM 718 O O . GLY A 1 93 ? -10.381 -13.290 3.167 1.00 90.81 93 GLY A O 1
ATOM 719 N N . ARG A 1 94 ? -10.367 -13.686 0.948 1.00 91.06 94 ARG A N 1
ATOM 720 C CA . ARG A 1 94 ? -9.650 -14.964 0.985 1.00 91.06 94 ARG A CA 1
ATOM 721 C C . ARG A 1 94 ? -8.505 -14.959 -0.016 1.00 91.06 94 ARG A C 1
ATOM 723 O O . ARG A 1 94 ? -8.487 -14.146 -0.941 1.00 91.06 94 ARG A O 1
ATOM 730 N N . ALA A 1 95 ? -7.582 -15.903 0.140 1.00 87.12 95 ALA A N 1
ATOM 731 C CA . ALA A 1 95 ? -6.587 -16.167 -0.888 1.00 87.12 95 ALA A CA 1
ATOM 732 C C . ALA A 1 95 ? -7.280 -16.476 -2.228 1.00 87.12 95 ALA A C 1
ATOM 734 O O . ALA A 1 95 ? -8.308 -17.165 -2.275 1.00 87.12 95 ALA A O 1
ATOM 735 N N . ALA A 1 96 ? -6.718 -15.936 -3.308 1.00 89.00 96 ALA A N 1
ATOM 736 C CA . ALA A 1 96 ? -7.188 -16.221 -4.652 1.00 89.00 96 ALA A CA 1
ATOM 737 C C . ALA A 1 96 ? -6.854 -17.669 -5.034 1.00 89.00 96 ALA A C 1
ATOM 739 O O . ALA A 1 96 ? -5.791 -18.195 -4.707 1.00 89.00 96 ALA A O 1
ATOM 740 N N . THR A 1 97 ? -7.769 -18.295 -5.756 1.00 92.38 97 THR A N 1
ATOM 741 C CA . THR A 1 97 ? -7.621 -19.602 -6.390 1.00 92.38 97 THR A CA 1
ATOM 742 C C . THR A 1 97 ? -7.345 -19.418 -7.880 1.00 92.38 97 THR A C 1
ATOM 744 O O . THR A 1 97 ? -7.543 -18.336 -8.437 1.00 92.38 97 THR A O 1
ATOM 747 N N . ALA A 1 98 ? -6.939 -20.489 -8.563 1.00 92.19 98 ALA A N 1
ATOM 748 C CA . ALA A 1 98 ? -6.768 -20.455 -10.015 1.00 92.19 98 ALA A CA 1
ATOM 749 C C . ALA A 1 98 ? -8.068 -20.077 -10.754 1.00 92.19 98 ALA A C 1
ATOM 751 O O . ALA A 1 98 ? -8.012 -19.367 -11.754 1.00 92.19 98 ALA A O 1
ATOM 752 N N . ALA A 1 99 ? -9.235 -20.484 -10.239 1.00 92.31 99 ALA A N 1
ATOM 753 C CA . ALA A 1 99 ? -10.531 -20.158 -10.834 1.00 92.31 99 ALA A CA 1
ATOM 754 C C . ALA A 1 99 ? -10.846 -18.651 -10.776 1.00 92.31 99 ALA A C 1
ATOM 756 O O . ALA A 1 99 ? -11.429 -18.102 -11.710 1.00 92.31 99 ALA A O 1
ATOM 757 N N . ASP A 1 100 ? -10.397 -17.953 -9.727 1.00 92.19 100 ASP A N 1
ATOM 758 C CA . ASP A 1 100 ? -10.621 -16.509 -9.596 1.00 92.19 100 ASP A CA 1
ATOM 759 C C . ASP A 1 100 ? -9.886 -15.714 -10.682 1.00 92.19 100 ASP A C 1
ATOM 761 O O . ASP A 1 100 ? -10.340 -14.634 -11.071 1.00 92.19 100 ASP A O 1
ATOM 765 N N . LEU A 1 101 ? -8.784 -16.250 -11.223 1.00 91.00 101 LEU A N 1
ATOM 766 C CA . LEU A 1 101 ? -7.984 -15.579 -12.250 1.00 91.00 101 LEU A CA 1
ATOM 767 C C . LEU A 1 101 ? -8.798 -15.267 -13.508 1.00 91.00 101 LEU A C 1
ATOM 769 O O . LEU A 1 101 ? -8.625 -14.189 -14.077 1.00 91.00 101 LEU A O 1
ATOM 773 N N . ALA A 1 102 ? -9.735 -16.142 -13.886 1.00 90.94 102 ALA A N 1
ATOM 774 C CA . ALA A 1 102 ? -10.627 -15.909 -15.021 1.00 90.94 102 ALA A CA 1
ATOM 775 C C . ALA A 1 102 ? -11.485 -14.644 -14.830 1.00 90.94 102 ALA A C 1
ATOM 777 O O . ALA A 1 102 ? -11.758 -13.917 -15.782 1.00 90.94 102 ALA A O 1
ATOM 778 N N . THR A 1 103 ? -11.851 -14.326 -13.584 1.00 89.75 103 THR A N 1
ATOM 779 C CA . THR A 1 103 ? -12.627 -13.121 -13.242 1.00 89.75 103 THR A CA 1
ATOM 780 C C . THR A 1 103 ? -11.753 -11.871 -13.079 1.00 89.75 103 THR A C 1
ATOM 782 O O . THR A 1 103 ? -12.227 -10.741 -13.238 1.00 89.75 103 THR A O 1
ATOM 785 N N . VAL A 1 104 ? -10.471 -12.052 -12.754 1.00 92.25 104 VAL A N 1
ATOM 786 C CA . VAL A 1 104 ? -9.498 -10.972 -12.539 1.00 92.25 104 VAL A CA 1
ATOM 787 C C . VAL A 1 104 ? -8.902 -10.487 -13.862 1.00 92.25 104 VAL A C 1
ATOM 789 O O . VAL A 1 104 ? -8.704 -9.285 -14.042 1.00 92.25 104 VAL A O 1
ATOM 792 N N . GLN A 1 105 ? -8.655 -11.395 -14.808 1.00 93.12 105 GLN A N 1
ATOM 793 C CA . GLN A 1 105 ? -8.027 -11.100 -16.097 1.00 93.12 105 GLN A CA 1
ATOM 794 C C . GLN A 1 105 ? -8.677 -9.934 -16.869 1.00 93.12 105 GLN A C 1
ATOM 796 O O . GLN A 1 105 ? -7.946 -9.001 -17.221 1.00 93.12 105 GLN A O 1
ATOM 801 N N . PRO A 1 106 ? -10.001 -9.909 -17.131 1.00 93.38 106 PRO A N 1
ATOM 802 C CA . PRO A 1 106 ? -10.604 -8.810 -17.890 1.00 93.38 106 PRO A CA 1
ATOM 803 C C . PRO A 1 106 ? -10.473 -7.457 -17.171 1.00 93.38 106 PRO A C 1
ATOM 805 O O . PRO A 1 106 ? -10.237 -6.431 -17.815 1.00 93.38 106 PRO A O 1
ATOM 808 N N . ARG A 1 107 ? -10.535 -7.450 -15.832 1.00 93.50 107 ARG A N 1
ATOM 809 C CA . ARG A 1 107 ? -10.353 -6.241 -15.013 1.00 93.50 107 ARG A CA 1
ATOM 810 C C . ARG A 1 107 ? -8.911 -5.742 -15.052 1.00 93.50 107 ARG A C 1
ATOM 812 O O . ARG A 1 107 ? -8.683 -4.543 -15.194 1.00 93.50 107 ARG A O 1
ATOM 819 N N . LEU A 1 108 ? -7.924 -6.642 -15.010 1.00 92.06 108 LEU A N 1
ATOM 820 C CA . LEU A 1 108 ? -6.510 -6.276 -15.174 1.00 92.06 108 LEU A CA 1
ATOM 821 C C . LEU A 1 108 ? -6.244 -5.651 -16.547 1.00 92.06 108 LEU A C 1
ATOM 823 O O . LEU A 1 108 ? -5.552 -4.640 -16.638 1.00 92.06 108 LEU A O 1
ATOM 827 N N . GLN A 1 109 ? -6.831 -6.201 -17.613 1.00 92.00 109 GLN A N 1
ATOM 828 C CA . GLN A 1 109 ? -6.718 -5.618 -18.954 1.00 92.00 109 GLN A CA 1
ATOM 829 C C . GLN A 1 109 ? -7.328 -4.213 -19.017 1.00 92.00 109 GLN A C 1
ATOM 831 O O . GLN A 1 109 ? -6.749 -3.313 -19.624 1.00 92.00 109 GLN A O 1
ATOM 836 N N . GLN A 1 110 ? -8.480 -4.000 -18.376 1.00 90.44 110 GLN A N 1
ATOM 837 C CA . GLN A 1 110 ? -9.093 -2.677 -18.285 1.00 90.44 110 GLN A CA 1
ATOM 838 C C . GLN A 1 110 ? -8.223 -1.699 -17.488 1.00 90.44 110 GLN A C 1
ATOM 840 O O . GLN A 1 110 ? -7.998 -0.581 -17.949 1.00 90.44 110 GLN A O 1
ATOM 845 N N . MET A 1 111 ? -7.676 -2.130 -16.349 1.00 90.44 111 MET A N 1
ATOM 846 C CA . MET A 1 111 ? -6.740 -1.335 -15.556 1.00 90.44 111 MET A CA 1
ATOM 847 C C . MET A 1 111 ? -5.517 -0.929 -16.383 1.00 90.44 111 MET A C 1
ATOM 849 O O . MET A 1 111 ? -5.148 0.239 -16.364 1.00 90.44 111 MET A O 1
ATOM 853 N N . HIS A 1 112 ? -4.917 -1.847 -17.150 1.00 87.62 112 HIS A N 1
ATOM 854 C CA . HIS A 1 112 ? -3.786 -1.529 -18.027 1.00 87.62 112 HIS A CA 1
ATOM 855 C C . HIS A 1 112 ? -4.148 -0.517 -19.116 1.00 87.62 112 HIS A C 1
ATOM 857 O O . HIS A 1 112 ? -3.353 0.376 -19.395 1.00 87.62 112 HIS A O 1
ATOM 863 N N . ARG A 1 113 ? -5.344 -0.611 -19.710 1.00 87.12 113 ARG A N 1
ATOM 864 C CA . ARG A 1 113 ? -5.810 0.384 -20.689 1.00 87.12 113 ARG A CA 1
ATOM 865 C C . ARG A 1 113 ? -5.977 1.767 -20.063 1.00 87.12 113 ARG A C 1
ATOM 867 O O . ARG A 1 113 ? -5.606 2.749 -20.694 1.00 87.12 113 ARG A O 1
ATOM 874 N N . HIS A 1 114 ? -6.516 1.846 -18.847 1.00 82.94 114 HIS A N 1
ATOM 875 C CA . HIS A 1 114 ? -6.675 3.113 -18.126 1.00 82.94 114 HIS A CA 1
ATOM 876 C C . HIS A 1 114 ? -5.325 3.693 -17.710 1.00 82.94 114 HIS A C 1
ATOM 878 O O . HIS A 1 114 ? -5.000 4.815 -18.076 1.00 82.94 114 HIS A O 1
ATOM 884 N N . ALA A 1 115 ? -4.499 2.893 -17.037 1.00 82.00 115 ALA A N 1
ATOM 885 C CA . ALA A 1 115 ? -3.177 3.312 -16.596 1.00 82.00 115 ALA A CA 1
ATOM 886 C C . ALA A 1 115 ? -2.262 3.679 -17.774 1.00 82.00 115 ALA A C 1
ATOM 888 O O . ALA A 1 115 ? -1.463 4.593 -17.647 1.00 82.00 115 ALA A O 1
ATOM 889 N N . GLY A 1 116 ? -2.384 3.008 -18.924 1.00 73.94 116 GLY A N 1
ATOM 890 C CA . GLY A 1 116 ? -1.602 3.302 -20.127 1.00 73.94 116 GLY A CA 1
ATOM 891 C C . GLY A 1 116 ? -1.929 4.650 -20.774 1.00 73.94 116 GLY A C 1
ATOM 892 O O . GLY A 1 116 ? -1.039 5.264 -21.354 1.00 73.94 116 GLY A O 1
ATOM 893 N N . LYS A 1 117 ? -3.173 5.135 -20.651 1.00 74.00 117 LYS A N 1
ATOM 894 C CA . LYS A 1 117 ? -3.570 6.465 -21.145 1.00 74.00 117 LYS A CA 1
ATOM 895 C C . LYS A 1 117 ? -2.964 7.584 -20.300 1.00 74.00 117 LYS A C 1
ATOM 897 O O . LYS A 1 117 ? -2.475 8.563 -20.851 1.00 74.00 117 LYS A O 1
ATOM 902 N N . ASP A 1 118 ? -2.915 7.377 -18.987 1.00 70.88 118 ASP A N 1
ATOM 903 C CA . ASP A 1 118 ? -2.392 8.356 -18.027 1.00 70.88 118 ASP A CA 1
ATOM 904 C C . ASP A 1 118 ? -0.901 8.132 -17.702 1.00 70.88 118 ASP A C 1
ATOM 906 O O . ASP A 1 118 ? -0.275 8.920 -16.991 1.00 70.88 118 ASP A O 1
ATOM 910 N N . ALA A 1 119 ? -0.291 7.082 -18.267 1.00 62.94 119 ALA A N 1
ATOM 911 C CA . ALA A 1 119 ? 1.116 6.722 -18.084 1.00 62.94 119 ALA A CA 1
ATOM 912 C C . ALA A 1 119 ? 2.110 7.857 -18.393 1.00 62.94 119 ALA A C 1
ATOM 914 O O . ALA A 1 119 ? 3.081 7.981 -17.640 1.00 62.94 119 ALA A O 1
ATOM 915 N N . PRO A 1 120 ? 1.907 8.712 -19.421 1.00 57.41 120 PRO A N 1
ATOM 916 C CA . PRO A 1 120 ? 2.792 9.853 -19.652 1.00 57.41 120 PRO A CA 1
ATOM 917 C C . PRO A 1 120 ? 2.818 10.833 -18.470 1.00 57.41 120 PRO A C 1
ATOM 919 O O . PRO A 1 120 ? 3.850 11.441 -18.211 1.00 57.41 120 PRO A O 1
ATOM 922 N N . GLN A 1 121 ? 1.703 10.960 -17.741 1.00 54.72 121 GLN A N 1
ATOM 923 C CA . GLN A 1 121 ? 1.552 11.871 -16.602 1.00 54.72 121 GLN A CA 1
ATOM 924 C C . GLN A 1 121 ? 2.008 11.234 -15.285 1.00 54.72 121 GLN A C 1
ATOM 926 O O . GLN A 1 121 ? 2.578 11.912 -14.436 1.00 54.72 121 GLN A O 1
ATOM 931 N N . ALA A 1 122 ? 1.780 9.928 -15.108 1.00 65.94 122 ALA A N 1
ATOM 932 C CA . ALA A 1 122 ? 2.220 9.207 -13.914 1.00 65.94 122 ALA A CA 1
ATOM 933 C C . ALA A 1 122 ? 3.745 8.998 -13.884 1.00 65.94 122 ALA A C 1
ATOM 935 O O . ALA A 1 122 ? 4.332 8.912 -12.806 1.00 65.94 122 ALA A O 1
ATOM 936 N N . GLY A 1 123 ? 4.392 8.921 -15.053 1.00 79.19 123 GLY A N 1
ATOM 937 C CA . GLY A 1 123 ? 5.835 8.730 -15.170 1.00 79.19 123 GLY A CA 1
ATOM 938 C C . GLY A 1 123 ? 6.330 7.402 -14.582 1.00 79.19 123 GLY A C 1
ATOM 939 O O . GLY A 1 123 ? 5.573 6.562 -14.087 1.00 79.19 123 GLY A O 1
ATOM 940 N N . GLN A 1 124 ? 7.643 7.188 -14.641 1.00 86.81 124 GLN A N 1
ATOM 941 C CA . GLN A 1 124 ? 8.277 6.043 -13.992 1.00 86.81 124 GLN A CA 1
ATOM 942 C C . GLN A 1 124 ? 8.296 6.255 -12.473 1.00 86.81 124 GLN A C 1
ATOM 944 O O . GLN A 1 124 ? 8.606 7.348 -12.000 1.00 86.81 124 GLN A O 1
ATOM 949 N N . ARG A 1 125 ? 8.014 5.197 -11.701 1.00 89.44 125 ARG A N 1
ATOM 950 C CA . ARG A 1 125 ? 8.128 5.241 -10.237 1.00 89.44 125 ARG A CA 1
ATOM 951 C C . ARG A 1 125 ? 9.501 5.799 -9.821 1.00 89.44 125 ARG A C 1
ATOM 953 O O . ARG A 1 125 ? 10.504 5.288 -10.324 1.00 89.44 125 ARG A O 1
ATOM 960 N N . PRO A 1 126 ? 9.576 6.747 -8.868 1.00 89.31 126 PRO A N 1
ATOM 961 C CA . PRO A 1 126 ? 10.848 7.278 -8.387 1.00 89.31 126 PRO A CA 1
ATOM 962 C C . PRO A 1 126 ? 11.823 6.174 -7.960 1.00 89.31 126 PRO A C 1
ATOM 964 O O . PRO A 1 126 ? 11.449 5.256 -7.223 1.00 89.31 126 PRO A O 1
ATOM 967 N N . GLY A 1 127 ? 13.064 6.264 -8.445 1.00 88.00 127 GLY A N 1
ATOM 968 C CA . GLY A 1 127 ? 14.125 5.283 -8.201 1.00 88.00 127 GLY A CA 1
ATOM 969 C C . GLY A 1 127 ? 14.061 4.019 -9.068 1.00 88.00 127 GLY A C 1
ATOM 970 O O . GLY A 1 127 ? 14.883 3.131 -8.880 1.00 88.00 127 GLY A O 1
ATOM 971 N N . PHE A 1 128 ? 13.110 3.909 -10.003 1.00 90.94 128 PHE A N 1
ATOM 972 C CA . PHE A 1 128 ? 13.006 2.787 -10.943 1.00 90.94 128 PHE A CA 1
ATOM 973 C C . PHE A 1 128 ? 13.344 3.218 -12.369 1.00 90.94 128 PHE A C 1
ATOM 975 O O . PHE A 1 128 ? 13.202 4.383 -12.730 1.00 90.94 128 PHE A O 1
ATOM 982 N N . THR A 1 129 ? 13.708 2.236 -13.192 1.00 90.81 129 THR A N 1
ATOM 983 C CA . THR A 1 129 ? 14.055 2.415 -14.604 1.00 90.81 129 THR A CA 1
ATOM 984 C C . THR A 1 129 ? 13.131 1.558 -15.462 1.00 90.81 129 THR A C 1
ATOM 986 O O . THR A 1 129 ? 12.849 0.406 -15.129 1.00 90.81 129 THR A O 1
ATOM 989 N N . SER A 1 130 ? 12.630 2.124 -16.561 1.00 87.88 130 SER A N 1
ATOM 990 C CA . SER A 1 130 ? 11.778 1.395 -17.504 1.00 87.88 130 SER A CA 1
ATOM 991 C C . SER A 1 130 ? 12.600 0.409 -18.340 1.00 87.88 130 SER A C 1
ATOM 993 O O . SER A 1 130 ? 13.808 0.571 -18.502 1.00 87.88 130 SER A O 1
ATOM 995 N N . ALA A 1 131 ? 11.950 -0.582 -18.954 1.00 86.06 131 ALA A N 1
ATOM 996 C CA . ALA A 1 131 ? 12.631 -1.501 -19.872 1.00 86.06 131 ALA A CA 1
ATOM 997 C C . ALA A 1 131 ? 13.333 -0.763 -21.028 1.00 86.06 131 ALA A C 1
ATOM 999 O O . ALA A 1 131 ? 14.446 -1.118 -21.405 1.00 86.06 131 ALA A O 1
ATOM 1000 N N . ARG A 1 132 ? 12.717 0.310 -21.547 1.00 86.62 132 ARG A N 1
ATOM 1001 C CA . ARG A 1 132 ? 13.346 1.178 -22.550 1.00 86.62 132 ARG A CA 1
ATOM 1002 C C . ARG A 1 132 ? 14.552 1.917 -21.973 1.00 86.62 132 ARG A C 1
ATOM 1004 O O . ARG A 1 132 ? 15.569 1.981 -22.641 1.00 86.62 132 ARG A O 1
ATOM 1011 N N . GLY A 1 133 ? 14.464 2.417 -20.739 1.00 87.94 133 GLY A N 1
ATOM 1012 C CA . GLY A 1 133 ? 15.593 3.058 -20.058 1.00 87.94 133 GLY A CA 1
ATOM 1013 C C . GLY A 1 133 ? 16.801 2.126 -19.929 1.00 87.94 133 GLY A C 1
ATOM 1014 O O . GLY A 1 133 ? 17.916 2.524 -20.249 1.00 87.94 133 GLY A O 1
ATOM 1015 N N . PHE A 1 134 ? 16.572 0.863 -19.561 1.00 88.81 134 PHE A N 1
ATOM 1016 C CA . PHE A 1 134 ? 17.621 -0.161 -19.564 1.00 88.81 134 PHE A CA 1
ATOM 1017 C C . PHE A 1 134 ? 18.158 -0.444 -20.972 1.00 88.81 134 PHE A C 1
ATOM 1019 O O . PHE A 1 134 ? 19.369 -0.478 -21.166 1.00 88.81 134 PHE A O 1
ATOM 1026 N N . ALA A 1 135 ? 17.282 -0.582 -21.973 1.00 87.81 135 ALA A N 1
ATOM 1027 C CA . ALA A 1 135 ? 17.699 -0.771 -23.366 1.00 87.81 135 ALA A CA 1
ATOM 1028 C C . ALA A 1 135 ? 18.520 0.414 -23.911 1.00 87.81 135 ALA A C 1
ATOM 1030 O O . ALA A 1 135 ? 19.371 0.228 -24.775 1.00 87.81 13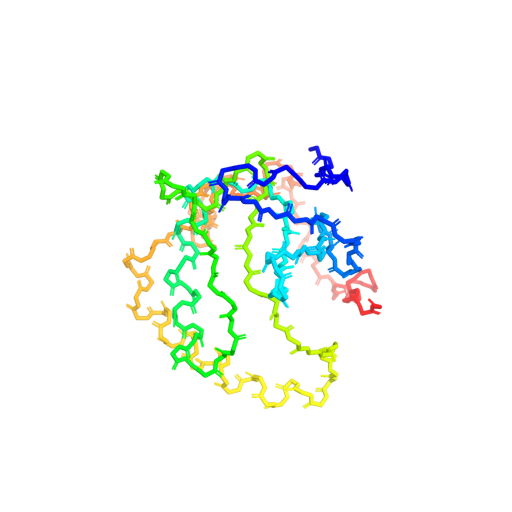5 ALA A O 1
ATOM 1031 N N . SER A 1 136 ? 18.293 1.619 -23.385 1.00 89.81 136 SER A N 1
ATOM 1032 C CA . SER A 1 136 ? 19.048 2.834 -23.700 1.00 89.81 136 SER A CA 1
ATOM 1033 C C . SER A 1 136 ? 20.328 3.006 -22.870 1.00 89.81 136 SER A C 1
ATOM 1035 O O . SER A 1 136 ? 20.976 4.041 -22.981 1.00 89.81 136 SER A O 1
ATOM 1037 N N . GLY A 1 137 ? 20.714 2.012 -22.062 1.00 88.00 137 GLY A N 1
ATOM 1038 C CA . GLY A 1 137 ? 22.012 1.975 -21.383 1.00 88.00 137 GLY A CA 1
ATOM 1039 C C . GLY A 1 137 ? 21.995 2.336 -19.898 1.00 88.00 137 GLY A C 1
ATOM 1040 O O . GLY A 1 137 ? 23.061 2.428 -19.293 1.00 88.00 137 GLY A O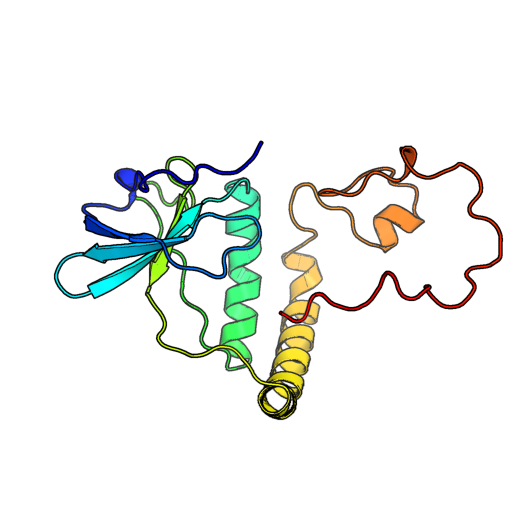 1
ATOM 1041 N N . ALA A 1 138 ? 20.825 2.517 -19.278 1.00 90.56 138 ALA A N 1
ATOM 1042 C CA . ALA A 1 138 ? 20.768 2.634 -17.824 1.00 90.56 138 ALA A CA 1
ATOM 1043 C C . ALA A 1 138 ? 21.295 1.349 -17.167 1.00 90.56 138 ALA A C 1
ATOM 1045 O O . ALA A 1 138 ? 20.952 0.243 -17.578 1.00 90.56 138 ALA A O 1
ATOM 1046 N N . ALA A 1 139 ? 22.115 1.495 -16.130 1.00 89.62 139 ALA A N 1
ATOM 1047 C CA . ALA A 1 139 ? 22.742 0.361 -15.462 1.00 89.62 139 ALA A CA 1
ATOM 1048 C C . ALA A 1 139 ? 21.933 -0.153 -14.259 1.00 89.62 139 ALA A C 1
ATOM 1050 O O . ALA A 1 139 ? 22.057 -1.315 -13.889 1.00 89.62 139 ALA A O 1
ATOM 1051 N N . GLN A 1 140 ? 21.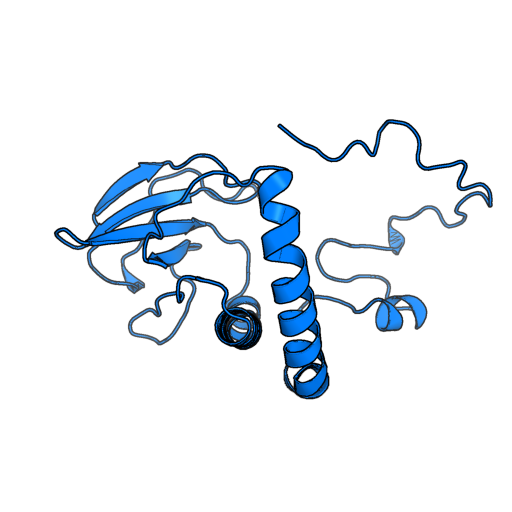095 0.690 -13.653 1.00 91.00 140 GLN A N 1
ATOM 1052 C CA . GLN A 1 140 ? 20.398 0.400 -12.397 1.00 91.00 140 GLN A CA 1
ATOM 1053 C C . GLN A 1 140 ? 18.944 0.890 -12.424 1.00 91.00 140 GLN A C 1
ATOM 1055 O O . GLN A 1 140 ? 18.584 1.789 -13.188 1.00 91.00 140 GLN A O 1
ATOM 1060 N N . GLY A 1 141 ? 18.103 0.302 -11.573 1.00 89.69 141 GLY A N 1
ATOM 1061 C CA . GLY A 1 141 ? 16.730 0.743 -11.332 1.00 89.69 141 GLY A CA 1
ATOM 1062 C C . GLY A 1 141 ? 15.993 -0.155 -10.340 1.00 89.69 141 GLY A C 1
ATOM 1063 O O . GLY A 1 141 ? 15.862 -1.359 -10.552 1.00 89.69 141 GLY A O 1
ATOM 1064 N N . GLY A 1 142 ? 15.453 0.429 -9.272 1.00 87.06 142 GLY A N 1
ATOM 1065 C CA . GLY A 1 142 ? 14.838 -0.319 -8.179 1.00 87.06 142 GLY A CA 1
ATOM 1066 C C . GLY A 1 142 ? 15.845 -1.264 -7.524 1.00 87.06 142 GLY A C 1
ATOM 1067 O O . GLY A 1 142 ? 16.938 -0.848 -7.161 1.00 87.06 142 GLY A O 1
ATOM 1068 N N . ASP A 1 143 ? 15.481 -2.543 -7.419 1.00 84.62 143 ASP A N 1
ATOM 1069 C CA . ASP A 1 143 ? 16.363 -3.598 -6.897 1.00 84.62 143 ASP A CA 1
ATOM 1070 C C . ASP A 1 143 ? 17.249 -4.232 -7.996 1.00 84.62 143 ASP A C 1
ATOM 1072 O O . ASP A 1 143 ? 17.893 -5.252 -7.756 1.00 84.62 143 ASP A O 1
ATOM 1076 N N . VAL A 1 144 ? 17.225 -3.701 -9.226 1.00 86.94 144 VAL A N 1
ATOM 1077 C CA . VAL A 1 144 ? 17.960 -4.253 -10.374 1.00 86.94 144 VAL A CA 1
ATOM 1078 C C . VAL A 1 144 ? 19.252 -3.472 -10.598 1.00 86.94 144 VAL A C 1
ATOM 1080 O O . VAL A 1 144 ? 19.221 -2.254 -10.769 1.00 86.94 144 VAL A O 1
ATOM 1083 N N . ASP A 1 145 ? 20.366 -4.198 -10.678 1.00 89.25 145 ASP A N 1
ATOM 1084 C CA . ASP A 1 145 ? 21.674 -3.699 -11.099 1.00 89.25 145 ASP A CA 1
ATOM 1085 C C . ASP A 1 145 ? 22.217 -4.589 -12.227 1.00 89.25 145 ASP A C 1
ATOM 1087 O O . ASP A 1 145 ? 22.549 -5.757 -12.016 1.00 89.25 145 ASP A O 1
ATOM 1091 N N . LEU A 1 146 ? 22.276 -4.049 -13.445 1.00 86.94 146 LEU A N 1
ATOM 1092 C CA . LEU A 1 146 ? 22.798 -4.749 -14.616 1.00 86.94 146 LEU A CA 1
ATOM 1093 C C . LEU A 1 146 ? 24.329 -4.828 -14.618 1.00 86.94 146 LEU A C 1
ATOM 1095 O O . LEU A 1 146 ? 24.876 -5.668 -15.326 1.00 86.94 146 LEU A O 1
ATOM 1099 N N . THR A 1 147 ? 25.038 -4.014 -13.828 1.00 86.56 147 THR A N 1
ATOM 1100 C CA . THR A 1 147 ? 26.505 -4.115 -13.700 1.00 86.56 147 THR A CA 1
ATOM 1101 C C . THR A 1 147 ? 26.926 -5.364 -12.932 1.00 86.56 147 THR A C 1
ATOM 1103 O O . THR A 1 147 ? 28.021 -5.884 -13.144 1.00 86.56 147 THR A O 1
ATOM 1106 N N . ALA A 1 148 ? 26.026 -5.887 -12.096 1.00 86.88 148 ALA A N 1
ATOM 1107 C CA . ALA A 1 148 ? 26.193 -7.159 -11.412 1.00 86.88 148 ALA A CA 1
ATOM 1108 C C . ALA A 1 148 ? 25.961 -8.371 -12.335 1.00 86.88 148 ALA A C 1
ATOM 1110 O O . ALA A 1 148 ? 26.258 -9.502 -11.945 1.00 86.88 148 ALA A O 1
ATOM 1111 N N . LEU A 1 149 ? 25.435 -8.170 -13.554 1.00 79.62 149 LEU A N 1
ATOM 1112 C CA . LEU A 1 149 ? 25.315 -9.246 -14.533 1.00 79.62 149 LEU A CA 1
ATOM 1113 C C . LEU A 1 149 ? 26.681 -9.559 -15.165 1.00 79.62 149 LEU A C 1
ATOM 1115 O O . LEU A 1 149 ? 27.457 -8.649 -15.469 1.00 79.62 149 LEU A O 1
ATOM 1119 N N . PRO A 1 150 ? 26.982 -10.840 -15.444 1.00 77.12 150 PRO A N 1
ATOM 1120 C CA . PRO A 1 150 ? 28.172 -11.203 -16.201 1.00 77.12 150 PRO A CA 1
ATOM 1121 C C . PRO A 1 150 ? 28.204 -10.480 -17.555 1.00 77.12 150 PRO A C 1
ATOM 1123 O O . PRO A 1 150 ? 27.217 -10.485 -18.289 1.00 77.12 150 PRO A O 1
ATOM 1126 N N . ARG A 1 151 ? 29.367 -9.924 -17.932 1.00 68.25 151 ARG A N 1
ATOM 1127 C CA . ARG A 1 151 ? 29.572 -9.156 -19.185 1.00 68.25 151 ARG A CA 1
ATOM 1128 C C . ARG A 1 151 ? 29.215 -9.922 -20.469 1.00 68.25 151 ARG A C 1
ATOM 1130 O O . ARG A 1 151 ? 29.104 -9.325 -21.535 1.00 68.25 151 ARG A O 1
ATOM 1137 N N . ARG A 1 152 ? 29.056 -11.244 -20.379 1.00 60.47 152 ARG A N 1
ATOM 1138 C CA . ARG A 1 152 ? 28.517 -12.110 -21.427 1.00 60.47 152 ARG A CA 1
ATOM 1139 C C . ARG A 1 152 ? 27.459 -13.011 -20.803 1.00 60.47 152 ARG A C 1
ATOM 1141 O O . ARG A 1 152 ? 27.793 -13.914 -20.043 1.00 60.47 152 ARG A O 1
ATOM 1148 N N . LEU A 1 153 ? 26.197 -12.795 -21.161 1.00 58.72 153 LEU A N 1
ATOM 1149 C CA . LEU A 1 153 ? 25.189 -13.839 -21.022 1.00 58.72 153 LEU A CA 1
ATOM 1150 C C . LEU A 1 153 ? 25.466 -14.866 -22.134 1.00 58.72 153 LEU A C 1
ATOM 1152 O O . LEU A 1 153 ? 25.492 -14.474 -23.305 1.00 58.72 153 LEU A O 1
ATOM 1156 N N . PRO A 1 154 ? 25.741 -16.146 -21.825 1.00 51.62 154 PRO A N 1
ATOM 1157 C CA . PRO A 1 154 ? 25.894 -17.151 -22.866 1.00 51.62 154 PRO A CA 1
ATOM 1158 C C . PRO A 1 154 ? 24.630 -17.171 -23.732 1.00 51.62 154 PRO A C 1
ATOM 1160 O O . PRO A 1 154 ? 23.514 -17.135 -23.221 1.00 51.62 154 PRO A O 1
ATOM 1163 N N . ARG A 1 155 ? 24.813 -17.228 -25.057 1.00 47.91 155 ARG A N 1
ATOM 1164 C CA . ARG A 1 155 ? 23.775 -17.122 -26.106 1.00 47.91 155 ARG A CA 1
ATOM 1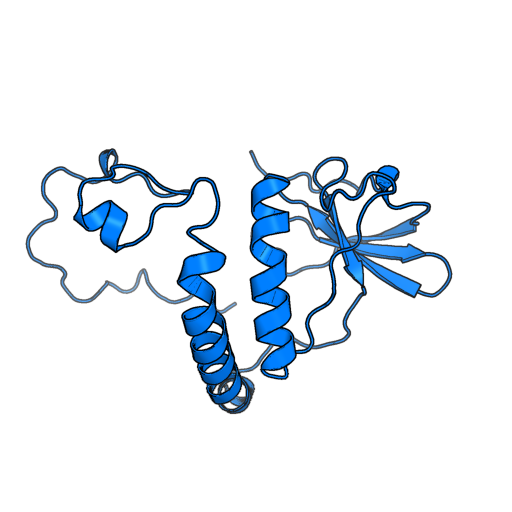165 C C . ARG A 1 155 ? 22.691 -18.220 -26.046 1.00 47.91 155 ARG A C 1
ATOM 1167 O O . ARG A 1 155 ? 21.807 -18.260 -26.892 1.00 47.91 155 ARG A O 1
ATOM 1174 N N . ALA A 1 156 ? 22.740 -19.091 -25.043 1.00 48.62 156 ALA A N 1
ATOM 1175 C CA . ALA A 1 156 ? 21.759 -20.121 -24.760 1.00 48.62 156 ALA A CA 1
ATOM 1176 C C . ALA A 1 156 ? 20.987 -19.770 -23.479 1.00 48.62 156 ALA A C 1
ATOM 1178 O O . ALA A 1 156 ? 21.340 -20.199 -22.383 1.00 48.62 156 ALA A O 1
ATOM 1179 N N . ALA A 1 157 ? 19.870 -19.060 -23.626 1.00 45.59 157 ALA A N 1
ATOM 1180 C CA . ALA A 1 157 ? 18.740 -19.339 -22.754 1.00 45.59 157 ALA A CA 1
ATOM 1181 C C . ALA A 1 157 ? 18.111 -20.648 -23.260 1.00 45.59 157 ALA A C 1
ATOM 1183 O O . ALA A 1 157 ? 17.139 -20.640 -24.010 1.00 45.59 157 ALA A O 1
ATOM 1184 N N . ALA A 1 158 ? 18.700 -21.786 -22.875 1.00 43.91 158 ALA A N 1
ATOM 1185 C CA . ALA A 1 158 ? 17.920 -23.012 -22.738 1.00 43.91 158 ALA A CA 1
ATOM 1186 C C . ALA A 1 158 ? 16.676 -22.672 -21.888 1.00 43.91 158 ALA A C 1
ATOM 1188 O O . ALA A 1 158 ? 16.790 -21.801 -21.014 1.00 43.91 158 ALA A O 1
ATOM 1189 N N . PRO A 1 159 ? 15.498 -23.277 -22.150 1.00 44.56 159 PRO A N 1
ATOM 1190 C CA . PRO A 1 159 ? 14.255 -22.908 -21.476 1.00 44.56 159 PRO A CA 1
ATOM 1191 C C . PRO A 1 159 ? 14.517 -22.828 -19.978 1.00 44.56 159 PRO A C 1
ATOM 1193 O O . PRO A 1 159 ? 15.112 -23.754 -19.425 1.00 44.56 159 PRO A O 1
ATOM 1196 N N . LEU A 1 160 ? 14.163 -21.685 -19.376 1.00 45.47 160 LEU A N 1
ATOM 1197 C CA . LEU A 1 160 ? 14.359 -21.372 -17.960 1.00 45.47 160 LEU A CA 1
ATOM 1198 C C . LEU A 1 160 ? 14.202 -22.655 -17.138 1.00 45.47 160 LEU A C 1
ATOM 1200 O O . LEU A 1 160 ? 13.100 -23.189 -17.019 1.00 45.47 160 LEU A O 1
ATOM 1204 N N . GLY A 1 161 ? 15.327 -23.193 -16.657 1.00 38.59 161 GLY A N 1
ATOM 1205 C CA . GLY A 1 161 ? 15.348 -24.481 -15.975 1.00 38.59 161 GLY A CA 1
ATOM 1206 C C . GLY A 1 161 ? 14.418 -24.489 -14.754 1.00 38.59 161 GLY A C 1
ATOM 1207 O O . GLY A 1 161 ? 13.979 -23.428 -14.298 1.00 38.59 161 GLY A O 1
ATOM 1208 N N . PRO A 1 162 ? 14.158 -25.663 -14.151 1.00 41.41 162 PRO A N 1
ATOM 1209 C CA . PRO A 1 162 ? 13.095 -25.904 -13.159 1.00 41.41 162 PRO A CA 1
ATOM 1210 C C . PRO A 1 162 ? 13.149 -25.048 -11.873 1.00 41.41 162 PRO A C 1
ATOM 1212 O O . PRO A 1 162 ? 12.288 -25.183 -11.007 1.00 41.41 162 PRO A O 1
ATOM 1215 N N . ARG A 1 163 ? 14.135 -24.152 -11.741 1.00 41.97 163 ARG A N 1
ATOM 1216 C CA . ARG A 1 163 ? 14.268 -23.153 -10.675 1.00 41.97 163 ARG A CA 1
ATOM 1217 C C . ARG A 1 163 ? 13.301 -21.970 -10.798 1.00 41.97 163 ARG A C 1
ATOM 1219 O O . ARG A 1 163 ? 13.038 -21.332 -9.785 1.00 41.97 163 ARG A O 1
ATOM 1226 N N . TRP A 1 164 ? 12.722 -21.713 -11.974 1.00 38.16 164 TRP A N 1
ATOM 1227 C CA . TRP A 1 164 ? 11.592 -20.784 -12.136 1.00 38.16 164 TRP A CA 1
ATOM 1228 C C . TRP A 1 164 ? 10.251 -21.527 -12.073 1.00 38.16 164 TRP A C 1
ATOM 1230 O O . TRP A 1 164 ? 9.414 -21.429 -12.965 1.00 38.16 164 TRP A O 1
ATOM 1240 N N . ARG A 1 165 ? 10.012 -22.278 -10.993 1.00 38.16 165 ARG A N 1
ATOM 1241 C CA . ARG A 1 165 ? 8.630 -22.519 -10.565 1.00 38.16 165 ARG A CA 1
ATOM 1242 C C . ARG A 1 165 ? 8.216 -21.305 -9.754 1.00 38.16 16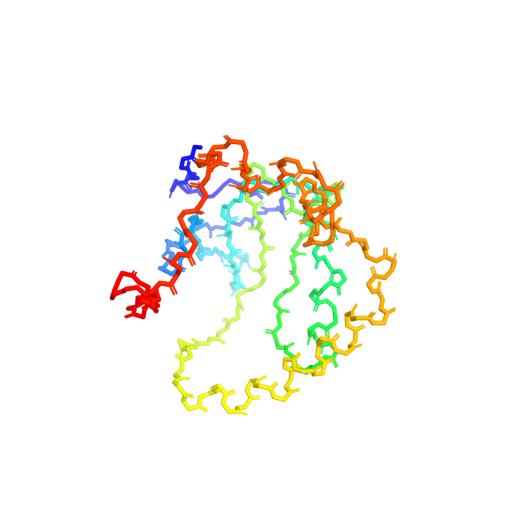5 ARG A C 1
ATOM 1244 O O . ARG A 1 165 ? 8.873 -20.969 -8.768 1.00 38.16 165 ARG A O 1
ATOM 1251 N N . ALA A 1 166 ? 7.156 -20.634 -10.200 1.00 35.38 166 ALA A N 1
ATOM 1252 C CA . ALA A 1 166 ? 6.440 -19.665 -9.387 1.00 35.38 166 ALA A CA 1
ATOM 1253 C C . ALA A 1 166 ? 6.313 -20.232 -7.967 1.00 35.38 166 ALA A C 1
ATOM 1255 O O . ALA A 1 166 ? 5.922 -21.388 -7.797 1.00 35.38 166 ALA A O 1
ATOM 1256 N N . LYS A 1 167 ? 6.697 -19.451 -6.953 1.00 30.42 167 LYS A N 1
ATOM 1257 C CA . LYS A 1 167 ? 6.393 -19.787 -5.562 1.00 30.42 167 LYS A CA 1
ATOM 1258 C C . LYS A 1 167 ? 4.875 -19.704 -5.383 1.00 30.42 167 LYS A C 1
ATOM 1260 O O . LYS A 1 167 ? 4.355 -18.696 -4.930 1.00 30.42 167 LYS A O 1
ATOM 1265 N N . THR A 1 168 ? 4.174 -20.755 -5.785 1.00 36.00 168 THR A N 1
ATOM 1266 C CA . THR A 1 168 ? 2.859 -21.120 -5.270 1.00 36.00 168 THR A CA 1
ATOM 1267 C C . THR A 1 168 ? 3.096 -21.998 -4.051 1.00 36.00 168 THR A C 1
ATOM 1269 O O . THR A 1 168 ? 3.337 -23.200 -4.184 1.00 36.00 168 THR A O 1
ATOM 1272 N N . ARG A 1 169 ? 3.095 -21.370 -2.878 1.00 33.53 169 ARG A N 1
ATOM 1273 C CA . ARG A 1 169 ? 2.650 -21.957 -1.614 1.00 33.53 169 ARG A CA 1
ATOM 1274 C C . ARG A 1 169 ? 1.923 -20.872 -0.844 1.00 33.53 169 ARG A C 1
ATOM 1276 O O . ARG A 1 169 ? 2.454 -19.739 -0.838 1.00 33.53 169 ARG A O 1
#

Secondary structure (DSSP, 8-state):
-PPP-SPP--TTT---EEEEEES--SSS-EEEEEETTEEEEEEE----HHHHHHHHHHHHHHHHTT---PPPP--TTS-S-BTTEEEEE-----PPPHHHHHHHHHHHHHHHHHHHHHHHHH-SPTT---HHHHHTT--EETTEEGGGS-S---S---S--TT------

Sequence (169 aa):
MPLRADRPELSGFGPFTPLRPLQGGHRNAVWLVAQGEVLWVAKSSARTEAALTWLQPLHRHARAAGFILPQMAQTATGQHLCNGWTLEPFVAGRAATAADLATVQPRLQQMHRHAGKDAPQAGQRPGFTSARGFASGAAQGGDVDLTALPRRLPRAAAPLGPRWRAKTR

Radius of gyration: 19.09 Å; chains: 1; bounding box: 44×42×45 Å